Protein AF-A0A2H0RDA4-F1 (afdb_monomer)

Structure (mmCIF, N/CA/C/O backbone):
data_AF-A0A2H0RDA4-F1
#
_entry.id   AF-A0A2H0RDA4-F1
#
loop_
_atom_site.group_PDB
_atom_site.id
_atom_site.type_symbol
_atom_site.label_atom_id
_atom_site.label_alt_id
_atom_site.label_comp_id
_atom_site.label_asym_id
_atom_site.label_entity_id
_atom_site.label_seq_id
_atom_site.pdbx_PDB_ins_code
_atom_site.Cartn_x
_atom_site.Cartn_y
_atom_site.Cartn_z
_atom_site.occupancy
_atom_site.B_iso_or_equiv
_atom_site.auth_seq_id
_atom_site.auth_comp_id
_atom_sit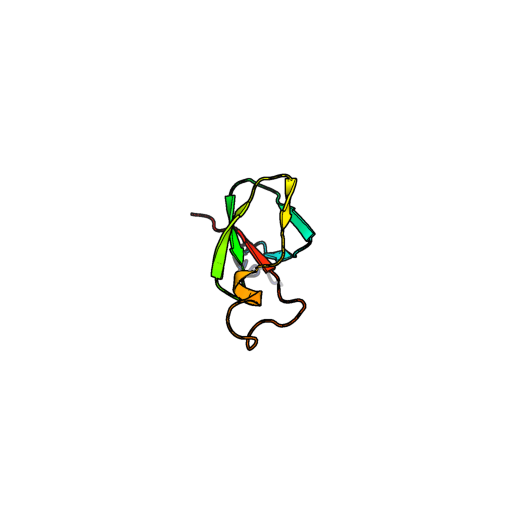e.auth_asym_id
_atom_site.auth_atom_id
_atom_site.pdbx_PDB_model_num
ATOM 1 N N . MET A 1 1 ? 4.394 -50.516 -0.536 1.00 44.66 1 MET A N 1
ATOM 2 C CA . MET A 1 1 ? 5.526 -49.757 -1.116 1.00 44.66 1 MET A CA 1
ATOM 3 C C . MET A 1 1 ? 4.962 -48.863 -2.224 1.00 44.66 1 MET A C 1
ATOM 5 O O . MET A 1 1 ? 4.085 -49.352 -2.920 1.00 44.66 1 MET A O 1
ATOM 9 N N . PRO A 1 2 ? 5.352 -47.583 -2.349 1.00 52.34 2 PRO A N 1
ATOM 10 C CA . PRO A 1 2 ? 4.833 -46.473 -1.533 1.00 52.34 2 PRO A CA 1
ATOM 11 C C . PRO A 1 2 ? 4.243 -45.278 -2.337 1.00 52.34 2 PRO A C 1
ATOM 13 O O . PRO A 1 2 ? 4.647 -45.010 -3.457 1.00 52.34 2 PRO A O 1
ATOM 16 N N . GLN A 1 3 ? 3.294 -44.573 -1.698 1.00 54.97 3 GLN A N 1
ATOM 17 C CA . GLN A 1 3 ? 3.115 -43.105 -1.592 1.00 54.97 3 GLN A CA 1
ATOM 18 C C . GLN A 1 3 ? 3.526 -42.189 -2.771 1.00 54.97 3 GLN A C 1
ATOM 20 O O . GLN A 1 3 ? 4.593 -41.602 -2.683 1.00 54.97 3 GLN A O 1
ATOM 25 N N . GLU A 1 4 ? 2.672 -41.925 -3.777 1.00 49.59 4 GLU A N 1
ATOM 26 C CA . GLU A 1 4 ? 2.926 -40.835 -4.759 1.00 49.59 4 GLU A CA 1
ATOM 27 C C . GLU A 1 4 ? 1.673 -40.145 -5.350 1.00 49.59 4 GLU A C 1
ATOM 29 O O . GLU A 1 4 ? 1.683 -39.698 -6.498 1.00 49.59 4 GLU A O 1
ATOM 34 N N . LEU A 1 5 ? 0.586 -39.954 -4.588 1.00 55.69 5 LEU A N 1
ATOM 35 C CA . LEU A 1 5 ? -0.466 -39.015 -5.022 1.00 55.69 5 LEU A CA 1
ATOM 36 C C . LEU A 1 5 ? -0.283 -37.636 -4.391 1.00 55.69 5 LEU A C 1
ATOM 38 O O . LEU A 1 5 ? -0.994 -37.216 -3.482 1.00 55.69 5 LEU A O 1
ATOM 42 N N . LYS A 1 6 ? 0.748 -36.977 -4.930 1.00 49.25 6 LYS A N 1
ATOM 43 C CA . LYS A 1 6 ? 0.963 -35.535 -5.066 1.00 49.25 6 LYS A CA 1
ATOM 44 C C . LYS A 1 6 ? -0.159 -34.691 -4.473 1.00 49.25 6 LYS A C 1
ATOM 46 O O . LYS A 1 6 ? -1.212 -34.496 -5.081 1.00 49.25 6 LYS A O 1
ATOM 51 N N . THR A 1 7 ? 0.151 -34.163 -3.294 1.00 47.12 7 THR A N 1
ATOM 52 C CA . THR A 1 7 ? -0.238 -32.854 -2.778 1.00 47.12 7 THR A CA 1
ATOM 53 C C . THR A 1 7 ? -0.899 -32.022 -3.867 1.00 47.12 7 THR A C 1
ATOM 55 O O . THR A 1 7 ? -0.236 -31.487 -4.755 1.00 47.12 7 THR A O 1
ATOM 58 N N . ARG A 1 8 ? -2.233 -31.993 -3.825 1.00 43.59 8 ARG A N 1
ATOM 59 C CA . ARG A 1 8 ? -3.092 -31.167 -4.664 1.00 43.59 8 ARG A CA 1
ATOM 60 C C . ARG A 1 8 ? -2.605 -29.737 -4.473 1.00 43.59 8 ARG A C 1
ATOM 62 O O . ARG A 1 8 ? -2.866 -29.132 -3.439 1.00 43.59 8 ARG A O 1
ATOM 69 N N . LEU A 1 9 ? -1.779 -29.284 -5.412 1.00 51.12 9 LEU A N 1
ATOM 70 C CA . LEU A 1 9 ? -1.128 -27.989 -5.400 1.00 51.12 9 LEU A CA 1
ATOM 71 C C . LEU A 1 9 ? -2.256 -26.963 -5.381 1.00 51.12 9 LEU A C 1
ATOM 73 O O . LEU A 1 9 ? -2.941 -26.760 -6.386 1.00 51.12 9 LEU A O 1
ATOM 77 N N . TRP A 1 10 ? -2.512 -26.403 -4.201 1.00 49.09 10 TRP A N 1
ATOM 78 C CA . TRP A 1 10 ? -3.332 -25.221 -4.044 1.00 49.09 10 TRP A CA 1
ATOM 79 C C . TRP A 1 10 ? -2.709 -24.223 -4.997 1.00 49.09 10 TRP A C 1
ATOM 81 O O . TRP A 1 10 ? -1.542 -23.857 -4.855 1.00 49.09 10 TRP A O 1
ATOM 91 N N . LYS A 1 11 ? -3.435 -23.918 -6.068 1.00 40.50 11 LYS A N 1
ATOM 92 C CA . LYS A 1 11 ? -3.032 -22.914 -7.030 1.00 40.50 11 LYS A CA 1
ATOM 93 C C . LYS A 1 11 ? -3.078 -21.623 -6.226 1.00 40.50 11 LYS A C 1
ATOM 95 O O . LYS A 1 11 ? -4.155 -21.080 -6.014 1.00 40.50 11 LYS A O 1
ATOM 100 N N . ASN A 1 12 ? -1.930 -21.274 -5.645 1.00 44.41 12 ASN A N 1
ATOM 101 C CA . ASN A 1 12 ? -1.695 -20.039 -4.927 1.00 44.41 12 ASN A CA 1
ATOM 102 C C . ASN A 1 12 ? -2.028 -18.931 -5.915 1.00 44.41 12 ASN A C 1
ATOM 104 O O . ASN A 1 12 ? -1.217 -18.575 -6.767 1.00 44.41 12 ASN A O 1
ATOM 108 N N . THR A 1 13 ? -3.254 -18.430 -5.848 1.00 47.12 13 THR A N 1
ATOM 109 C CA . THR A 1 13 ? -3.518 -17.056 -6.226 1.00 47.12 13 THR A CA 1
ATOM 110 C C . THR A 1 13 ? -2.688 -16.264 -5.233 1.00 47.12 13 THR A C 1
ATOM 112 O O . THR A 1 13 ? -3.043 -16.147 -4.064 1.00 47.12 13 THR A O 1
ATOM 115 N N . GLU A 1 14 ? -1.482 -15.891 -5.648 1.00 56.03 14 GLU A N 1
ATOM 116 C CA . GLU A 1 14 ? -0.617 -14.998 -4.899 1.00 56.03 14 GLU A CA 1
ATOM 117 C C . GLU A 1 14 ? -1.318 -13.637 -4.863 1.00 56.03 14 GLU A C 1
ATOM 119 O O . GLU A 1 14 ? -1.019 -12.741 -5.655 1.00 56.03 14 GLU A O 1
ATOM 124 N N . ASP A 1 15 ? -2.308 -13.498 -3.981 1.00 60.66 15 ASP A N 1
ATOM 125 C CA . ASP A 1 15 ? -2.787 -12.207 -3.514 1.00 60.66 15 ASP A CA 1
ATOM 126 C C . ASP A 1 15 ? -1.632 -11.595 -2.727 1.00 60.66 15 ASP A C 1
ATOM 128 O O . ASP A 1 15 ? -1.490 -11.744 -1.512 1.00 60.66 15 ASP A O 1
ATOM 132 N N . VAL A 1 16 ? -0.698 -11.006 -3.479 1.00 76.50 16 VAL A N 1
ATOM 133 C CA . VAL A 1 16 ? 0.452 -10.320 -2.913 1.00 76.50 16 VAL A CA 1
ATOM 134 C C . VAL A 1 16 ? -0.096 -9.105 -2.181 1.00 76.50 16 VAL A C 1
ATOM 136 O O . VAL A 1 16 ? -0.536 -8.128 -2.796 1.00 76.50 16 VAL A O 1
ATOM 139 N N . VAL A 1 17 ? -0.087 -9.208 -0.856 1.00 84.00 17 VAL A N 1
ATOM 140 C CA . VAL A 1 17 ? -0.446 -8.131 0.056 1.00 84.00 17 VAL A CA 1
ATOM 141 C C . VAL A 1 17 ? 0.806 -7.353 0.445 1.00 84.00 17 VAL A C 1
ATOM 143 O O . VAL A 1 17 ? 1.775 -7.897 0.969 1.00 84.00 17 VAL A O 1
ATOM 146 N N . TYR A 1 18 ? 0.767 -6.054 0.204 1.00 88.00 18 TYR A N 1
ATOM 147 C CA . TYR A 1 18 ? 1.819 -5.094 0.492 1.00 88.00 18 TYR A CA 1
ATOM 148 C C . TYR A 1 18 ? 1.460 -4.304 1.745 1.00 88.00 18 TYR A C 1
ATOM 150 O O . TYR A 1 18 ? 0.306 -3.920 1.953 1.00 88.00 18 TYR A O 1
ATOM 158 N N . LYS A 1 19 ? 2.445 -4.045 2.601 1.00 87.25 19 LYS A N 1
ATOM 159 C CA . LYS A 1 19 ? 2.252 -3.246 3.817 1.00 87.25 19 LYS A CA 1
ATOM 160 C C . LYS A 1 19 ? 2.452 -1.769 3.514 1.00 87.25 19 LYS A C 1
ATOM 162 O O . LYS A 1 19 ? 3.149 -1.401 2.576 1.00 87.25 19 LYS A O 1
ATOM 167 N N . VAL A 1 20 ? 1.879 -0.903 4.344 1.00 86.12 20 VAL A N 1
ATOM 168 C CA . VAL A 1 20 ? 2.266 0.513 4.343 1.00 86.12 20 VAL A CA 1
ATOM 169 C C . VAL A 1 20 ? 3.769 0.647 4.600 1.00 86.12 20 VAL A C 1
ATOM 171 O O . VAL A 1 20 ? 4.302 0.025 5.515 1.00 86.12 20 VAL A O 1
ATOM 174 N N . GLY A 1 21 ? 4.429 1.475 3.796 1.00 85.62 21 GLY A N 1
ATOM 175 C CA . GLY A 1 21 ? 5.876 1.670 3.790 1.00 85.62 21 GLY A CA 1
ATOM 176 C C . GLY A 1 21 ? 6.633 0.732 2.852 1.00 85.62 21 GLY A C 1
ATOM 177 O O . GLY A 1 21 ? 7.815 0.964 2.639 1.00 85.62 21 GLY A O 1
ATOM 178 N N . ASP A 1 22 ? 5.978 -0.278 2.275 1.00 88.88 22 ASP A N 1
ATOM 179 C CA . ASP A 1 22 ? 6.595 -1.162 1.282 1.00 88.88 22 ASP A CA 1
ATOM 180 C C . ASP A 1 22 ? 6.739 -0.445 -0.072 1.00 88.88 22 ASP A C 1
ATOM 182 O O . ASP A 1 22 ? 5.992 0.502 -0.360 1.00 88.88 22 ASP A O 1
ATOM 186 N N . GLU A 1 23 ? 7.698 -0.868 -0.894 1.00 92.06 23 GLU A N 1
ATOM 187 C CA . GLU A 1 23 ? 7.891 -0.311 -2.233 1.00 92.06 23 GLU A CA 1
ATOM 188 C C . GLU A 1 23 ? 6.902 -0.942 -3.216 1.00 92.06 23 GLU A C 1
ATOM 190 O O . GLU A 1 23 ? 6.670 -2.148 -3.244 1.00 92.06 23 GLU A O 1
ATOM 195 N N . VAL A 1 24 ? 6.296 -0.107 -4.049 1.00 91.69 24 VAL A N 1
ATOM 196 C CA . VAL A 1 24 ? 5.373 -0.536 -5.089 1.00 91.69 24 VAL A CA 1
ATOM 197 C C . VAL A 1 24 ? 6.193 -1.187 -6.205 1.00 91.69 24 VAL A C 1
ATOM 199 O O . VAL A 1 24 ? 6.969 -0.488 -6.860 1.00 91.69 24 VAL A O 1
ATOM 202 N N . PRO A 1 25 ? 6.005 -2.487 -6.489 1.00 88.12 25 PRO A N 1
ATOM 203 C CA . PRO A 1 25 ? 6.833 -3.179 -7.474 1.00 88.12 25 PRO A CA 1
ATOM 204 C C . PRO A 1 25 ? 6.501 -2.759 -8.907 1.00 88.12 25 PRO A C 1
ATOM 206 O O . PRO A 1 25 ? 7.369 -2.706 -9.771 1.00 88.12 25 PRO A O 1
ATOM 209 N N . GLU A 1 26 ? 5.229 -2.458 -9.181 1.00 88.69 26 GLU A N 1
ATOM 210 C CA . GLU A 1 26 ? 4.742 -2.203 -10.530 1.00 88.69 26 GLU A CA 1
ATOM 211 C C . GLU A 1 26 ? 3.687 -1.100 -10.546 1.00 88.69 26 GLU A C 1
ATOM 213 O O . GLU A 1 26 ? 2.904 -0.919 -9.617 1.00 88.69 26 GLU A O 1
ATOM 218 N N . ASN A 1 27 ? 3.629 -0.372 -11.658 1.00 91.19 27 ASN A N 1
ATOM 219 C CA . ASN A 1 27 ? 2.583 0.615 -11.874 1.00 91.19 27 ASN A CA 1
ATOM 220 C C . ASN A 1 27 ? 1.227 -0.094 -12.006 1.00 91.19 27 ASN A C 1
ATOM 222 O O . ASN A 1 27 ? 1.066 -0.991 -12.836 1.00 91.19 27 ASN A O 1
ATOM 226 N N . GLY A 1 28 ? 0.236 0.310 -11.214 1.00 90.88 28 GLY A N 1
ATOM 227 C CA . GLY A 1 28 ? -1.070 -0.334 -11.263 1.00 90.88 28 GLY A CA 1
ATOM 228 C C . GLY A 1 28 ? -2.070 0.177 -10.240 1.00 90.88 28 GLY A C 1
ATOM 229 O O . GLY A 1 28 ? -1.796 1.069 -9.438 1.00 90.88 28 GLY A O 1
ATOM 230 N N . PHE A 1 29 ? -3.268 -0.405 -10.281 1.00 90.31 29 PHE A N 1
ATOM 231 C CA . PHE A 1 29 ? -4.288 -0.166 -9.271 1.00 90.31 29 PHE A CA 1
ATOM 232 C C . PHE A 1 29 ? -4.105 -1.126 -8.107 1.00 90.31 29 PHE A C 1
ATOM 234 O O . PHE A 1 29 ? -4.032 -2.339 -8.290 1.00 90.31 29 PHE A O 1
ATOM 241 N N . TYR A 1 30 ? -4.098 -0.563 -6.909 1.00 89.75 30 TYR A N 1
ATOM 242 C CA . TYR A 1 30 ? -4.037 -1.303 -5.664 1.00 89.75 30 TYR A CA 1
ATOM 243 C C . TYR A 1 30 ? -5.283 -1.007 -4.837 1.00 89.75 30 TYR A C 1
ATOM 245 O O . TYR A 1 30 ? -5.760 0.129 -4.803 1.00 89.75 30 TYR A O 1
ATOM 253 N N . ALA A 1 31 ? -5.831 -2.028 -4.192 1.00 88.19 31 ALA A N 1
ATOM 254 C CA . ALA A 1 31 ? -6.951 -1.928 -3.274 1.00 88.19 31 ALA A CA 1
ATOM 255 C C . ALA A 1 31 ? -6.441 -2.006 -1.841 1.00 88.19 31 ALA A C 1
ATOM 257 O O . ALA A 1 31 ? -5.662 -2.881 -1.488 1.00 88.19 31 ALA A O 1
ATOM 258 N N . CYS A 1 32 ? -6.904 -1.104 -0.990 1.00 87.31 32 CYS A N 1
ATOM 259 C CA . CYS A 1 32 ? -6.675 -1.214 0.436 1.00 87.31 32 CYS A CA 1
ATOM 260 C C . CYS A 1 32 ? -7.544 -2.348 0.995 1.00 87.31 32 CYS A C 1
ATOM 262 O O . CYS A 1 32 ? -8.766 -2.231 0.970 1.00 87.31 32 CYS A O 1
ATOM 264 N N . VAL A 1 33 ? -6.939 -3.410 1.522 1.00 83.56 33 VAL A N 1
ATOM 265 C CA . VAL A 1 33 ? -7.635 -4.604 2.037 1.00 83.56 33 VAL A CA 1
ATOM 266 C C . VAL A 1 33 ? -8.718 -4.266 3.082 1.00 83.56 33 VAL A C 1
ATOM 268 O O . VAL A 1 33 ? -9.847 -4.731 2.931 1.00 83.56 33 VAL A O 1
ATOM 271 N N . PRO A 1 34 ? -8.473 -3.417 4.105 1.00 78.44 34 PRO A N 1
ATOM 272 C CA . PRO A 1 34 ? -9.480 -3.154 5.140 1.00 78.44 34 PRO A CA 1
ATOM 273 C C . PRO A 1 34 ? -10.708 -2.344 4.693 1.00 78.44 34 PRO A C 1
ATOM 275 O O . PRO A 1 34 ? -11.742 -2.430 5.352 1.00 78.44 34 PRO A O 1
ATOM 278 N N . CYS A 1 35 ? -10.631 -1.533 3.630 1.00 78.25 35 CYS A N 1
ATOM 279 C CA . CYS A 1 35 ? -11.772 -0.710 3.182 1.00 78.25 35 CYS A CA 1
ATOM 280 C C . CYS A 1 35 ? -12.121 -0.830 1.691 1.00 78.25 35 CYS A C 1
ATOM 282 O O . CYS A 1 35 ? -13.044 -0.162 1.232 1.00 78.25 35 CYS A O 1
ATOM 284 N N . GLY A 1 36 ? -11.395 -1.63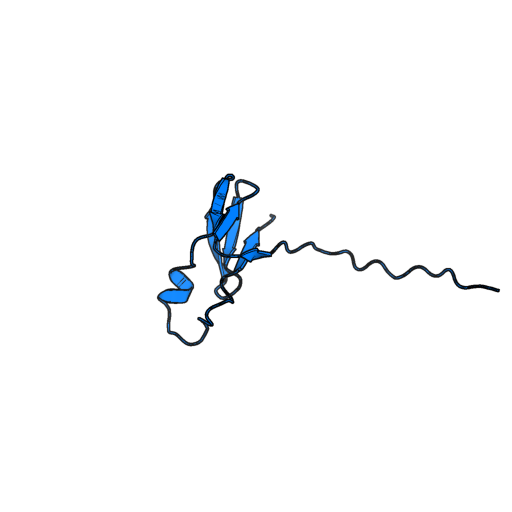8 0.919 1.00 81.44 36 GLY A N 1
ATOM 285 C CA . GLY A 1 36 ? -11.570 -1.794 -0.527 1.00 81.44 36 GLY A CA 1
ATOM 286 C C . GLY A 1 36 ? -11.236 -0.544 -1.351 1.00 81.44 36 GLY A C 1
ATOM 287 O O . GLY A 1 36 ? -11.534 -0.496 -2.544 1.00 81.44 36 GLY A O 1
ATOM 288 N N . SER A 1 37 ? -10.644 0.490 -0.739 1.00 85.62 37 SER A N 1
ATOM 289 C CA . SER A 1 37 ? -10.336 1.750 -1.423 1.00 85.62 37 SER A CA 1
ATOM 290 C C . SER A 1 37 ? -9.269 1.525 -2.484 1.00 85.62 37 SER A C 1
ATOM 292 O O . SER A 1 37 ? -8.153 1.120 -2.167 1.00 85.62 37 SER A O 1
ATOM 294 N N . LYS A 1 38 ? -9.589 1.839 -3.737 1.00 87.88 38 LYS A N 1
ATOM 295 C CA . LYS A 1 38 ? -8.683 1.654 -4.872 1.00 87.88 38 LYS A CA 1
ATOM 296 C C . LYS A 1 38 ? -7.862 2.918 -5.096 1.00 87.88 38 LYS A C 1
ATOM 298 O O . LYS A 1 38 ? -8.410 4.019 -5.094 1.00 87.88 38 LYS A O 1
ATOM 303 N N . LYS A 1 39 ? -6.561 2.771 -5.310 1.00 87.12 39 LYS A N 1
ATOM 304 C CA . LYS A 1 39 ? -5.656 3.868 -5.650 1.00 87.12 39 LYS A CA 1
ATOM 305 C C . LYS A 1 39 ? -4.670 3.401 -6.709 1.00 87.12 39 LYS A C 1
ATOM 307 O O . LYS A 1 39 ? -4.167 2.284 -6.641 1.00 87.12 39 LYS A O 1
ATOM 312 N N . TYR A 1 40 ? -4.406 4.256 -7.689 1.00 89.69 40 TYR A N 1
ATOM 313 C CA . TYR A 1 40 ? -3.324 4.017 -8.633 1.00 89.69 40 TYR A CA 1
ATOM 314 C C . TYR A 1 40 ? -1.992 4.370 -7.970 1.00 89.69 40 TYR A C 1
ATOM 316 O O . TYR A 1 40 ? -1.838 5.480 -7.452 1.00 89.69 40 TYR A O 1
ATOM 324 N N . LEU A 1 41 ? -1.052 3.432 -7.973 1.00 89.38 41 LEU A N 1
ATOM 325 C CA . LEU A 1 41 ? 0.289 3.609 -7.432 1.00 89.38 41 LEU A CA 1
ATOM 326 C C . LEU A 1 41 ? 1.317 3.360 -8.530 1.00 89.38 41 LEU A C 1
ATOM 328 O O . LEU A 1 41 ? 1.100 2.560 -9.442 1.00 89.38 41 LEU A O 1
ATOM 332 N N . LYS A 1 42 ? 2.420 4.103 -8.449 1.00 90.94 42 LYS A N 1
ATOM 333 C CA . LYS A 1 42 ? 3.524 4.005 -9.398 1.00 90.94 42 LYS A CA 1
ATOM 334 C C . LYS A 1 42 ? 4.617 3.105 -8.841 1.00 90.94 42 LYS A C 1
ATOM 336 O O . LYS A 1 42 ? 4.849 3.144 -7.637 1.00 90.94 42 LYS A O 1
ATOM 341 N N . ALA A 1 43 ? 5.290 2.363 -9.713 1.00 91.44 43 ALA A N 1
ATOM 342 C CA . ALA A 1 43 ? 6.459 1.571 -9.347 1.00 91.44 43 ALA A CA 1
ATOM 343 C C . ALA A 1 43 ? 7.531 2.466 -8.698 1.00 91.44 43 ALA A C 1
ATOM 345 O O . ALA A 1 43 ? 7.729 3.599 -9.145 1.00 91.44 43 ALA A O 1
ATOM 346 N N . GLY A 1 44 ? 8.176 1.984 -7.637 1.00 90.88 44 GLY A N 1
ATOM 347 C CA . GLY A 1 44 ? 9.155 2.741 -6.847 1.00 90.88 44 GLY A CA 1
ATOM 348 C C . GLY A 1 44 ? 8.553 3.775 -5.884 1.00 90.88 44 GLY A C 1
ATOM 349 O O . GLY A 1 44 ? 9.278 4.430 -5.141 1.00 90.88 44 GLY A O 1
ATOM 350 N N . ALA A 1 45 ? 7.228 3.966 -5.873 1.00 90.44 45 ALA A N 1
ATOM 351 C CA . ALA A 1 45 ? 6.574 4.714 -4.801 1.00 90.44 45 ALA A CA 1
ATOM 352 C C . ALA A 1 45 ? 6.418 3.830 -3.556 1.00 90.44 45 ALA A C 1
ATOM 354 O O . ALA A 1 45 ? 6.476 2.612 -3.652 1.00 90.44 45 ALA A O 1
ATOM 355 N N . HIS A 1 46 ? 6.135 4.427 -2.399 1.00 89.69 46 HIS A N 1
ATOM 356 C CA . HIS A 1 46 ? 5.829 3.668 -1.186 1.00 89.69 46 HIS A CA 1
ATOM 357 C C . HIS A 1 46 ? 4.320 3.594 -0.941 1.00 89.69 46 HIS A C 1
ATOM 359 O O . HIS A 1 46 ? 3.591 4.576 -1.143 1.00 89.69 46 HIS A O 1
ATOM 365 N N . PHE A 1 47 ? 3.838 2.447 -0.466 1.00 88.44 47 PHE A N 1
ATOM 366 C CA . PHE A 1 47 ? 2.448 2.293 -0.047 1.00 88.44 47 PHE A CA 1
ATOM 367 C C . PHE A 1 47 ? 2.157 3.192 1.160 1.00 88.44 47 PHE A C 1
ATOM 369 O O . PHE A 1 47 ? 2.687 2.992 2.246 1.00 88.44 47 PHE A O 1
ATOM 376 N N . GLY A 1 48 ? 1.303 4.200 0.986 1.00 86.00 48 GLY A N 1
ATOM 377 C CA . GLY A 1 48 ? 0.897 5.096 2.073 1.00 86.00 48 GLY A CA 1
ATOM 378 C C . GLY A 1 48 ? -0.317 4.586 2.852 1.00 86.00 48 GLY A C 1
ATOM 379 O O . GLY A 1 48 ? -1.068 3.730 2.380 1.00 86.00 48 GLY A O 1
ATOM 380 N N . ASN A 1 49 ? -0.558 5.165 4.027 1.00 82.75 49 ASN A N 1
ATOM 381 C CA . ASN A 1 49 ? -1.757 4.903 4.823 1.00 82.75 49 ASN A CA 1
ATOM 382 C C . ASN A 1 49 ? -3.027 5.228 4.022 1.00 82.75 49 ASN A C 1
ATOM 384 O O . ASN A 1 49 ? -3.122 6.248 3.326 1.00 82.75 49 ASN A O 1
ATOM 388 N N . CYS A 1 50 ? -4.045 4.376 4.137 1.00 81.56 50 CYS A N 1
ATOM 389 C CA . CYS A 1 50 ? -5.320 4.628 3.482 1.00 81.56 50 CYS A CA 1
ATOM 390 C C . CYS A 1 50 ? -6.139 5.652 4.279 1.00 81.56 50 CYS A C 1
ATOM 392 O O . CYS A 1 50 ? -6.827 5.323 5.247 1.00 81.56 50 CYS A O 1
ATOM 394 N N . LEU A 1 51 ? -6.116 6.909 3.828 1.00 73.06 51 LEU A N 1
ATOM 395 C CA . LEU A 1 51 ? -6.879 8.007 4.439 1.00 73.06 51 LEU A CA 1
ATOM 396 C C . LEU A 1 51 ? -8.392 7.744 4.467 1.00 73.06 51 LEU A C 1
ATOM 398 O O . LEU A 1 51 ? -9.100 8.271 5.321 1.00 73.06 51 LEU A O 1
ATOM 402 N N . GLN A 1 52 ? -8.900 6.902 3.564 1.00 72.62 52 GLN A N 1
ATOM 403 C CA . GLN A 1 52 ? -10.318 6.550 3.510 1.00 72.62 52 GLN A CA 1
ATOM 404 C C . GLN A 1 52 ? -10.723 5.631 4.673 1.00 72.62 52 GLN A C 1
ATOM 406 O O . GLN A 1 52 ? -11.785 5.822 5.266 1.00 72.62 52 GLN A O 1
ATOM 411 N N . CYS A 1 53 ? -9.838 4.705 5.048 1.00 68.56 53 CYS A N 1
ATOM 412 C CA . CYS A 1 53 ? -9.963 3.899 6.256 1.00 68.56 53 CYS A CA 1
ATOM 413 C C . CYS A 1 53 ? -9.785 4.759 7.532 1.00 68.56 53 CYS A C 1
ATOM 415 O O . CYS A 1 53 ? -10.423 4.488 8.546 1.00 68.56 53 CYS A O 1
ATOM 417 N N . PHE A 1 54 ? -8.953 5.810 7.483 1.00 65.81 54 PHE A N 1
ATOM 418 C CA . PHE A 1 54 ? -8.732 6.730 8.611 1.00 65.81 54 PHE A CA 1
ATOM 419 C C . PHE A 1 54 ? -9.921 7.685 8.846 1.00 65.81 54 PHE A C 1
ATOM 421 O O . PHE A 1 54 ? -10.281 7.972 9.987 1.00 65.81 54 PHE A O 1
ATOM 428 N N . GLY A 1 55 ? -10.556 8.166 7.770 1.00 61.66 55 GLY A N 1
ATOM 429 C CA . GLY A 1 55 ? -11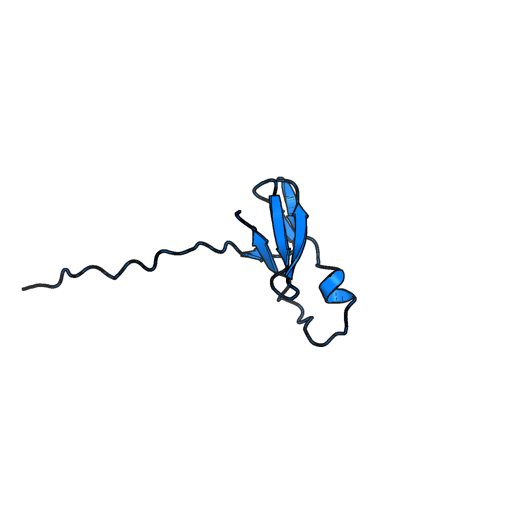.616 9.179 7.820 1.00 61.66 55 GLY A CA 1
ATOM 430 C C . GLY A 1 55 ? -13.036 8.637 8.023 1.00 61.66 55 GLY A C 1
ATOM 431 O O . GLY A 1 55 ? -13.868 9.305 8.640 1.00 61.66 55 GLY A O 1
ATOM 432 N N . LYS A 1 56 ? -13.354 7.424 7.546 1.00 56.38 56 LYS A N 1
ATOM 433 C CA . LYS A 1 56 ? -14.700 6.842 7.695 1.00 56.38 56 LYS A CA 1
ATOM 434 C C . LYS A 1 56 ? -14.789 5.999 8.967 1.00 56.38 56 LYS A C 1
ATOM 436 O O . LYS A 1 56 ? -14.409 4.839 8.977 1.00 56.38 56 LYS A O 1
ATOM 441 N N . LYS A 1 57 ? -15.340 6.597 10.032 1.00 51.84 57 LYS A N 1
ATOM 442 C CA . LYS A 1 57 ? -15.855 5.934 11.251 1.00 51.84 57 LYS A CA 1
ATOM 443 C C . LYS A 1 57 ? -15.006 4.744 11.735 1.00 51.84 57 LYS A C 1
ATOM 445 O O . LYS A 1 57 ? -15.382 3.608 11.488 1.00 51.84 57 LYS A O 1
ATOM 450 N N . ARG A 1 58 ? -13.928 5.049 12.472 1.00 53.25 58 ARG A N 1
ATOM 451 C CA . ARG A 1 58 ? -13.172 4.339 13.549 1.00 53.25 58 ARG A CA 1
ATOM 452 C C . ARG A 1 58 ? -13.390 2.841 13.908 1.00 53.25 58 ARG A C 1
ATOM 454 O O . ARG A 1 58 ? -12.648 2.350 14.747 1.00 53.25 58 ARG A O 1
ATOM 461 N N . ARG A 1 59 ? -14.342 2.083 13.360 1.00 54.06 59 ARG A N 1
ATOM 462 C CA . ARG A 1 59 ? -14.651 0.701 13.772 1.00 54.06 59 ARG A CA 1
ATOM 463 C C . ARG A 1 59 ? -13.775 -0.364 13.106 1.00 54.06 59 ARG A C 1
ATOM 465 O O . ARG A 1 59 ? -13.680 -1.457 13.649 1.00 54.06 59 ARG A O 1
ATOM 472 N N . LEU A 1 60 ? -13.129 -0.059 11.977 1.00 55.09 60 LEU A N 1
ATOM 473 C CA . LEU A 1 60 ? -12.296 -1.020 11.228 1.00 55.09 60 LEU A CA 1
ATOM 474 C C . LEU A 1 60 ? -10.809 -0.648 11.170 1.00 55.09 60 LEU A C 1
ATOM 476 O O . LEU A 1 60 ? -9.994 -1.459 10.736 1.00 55.09 60 LEU A O 1
ATOM 480 N N . PHE A 1 61 ? -10.430 0.544 11.640 1.00 56.22 61 PHE A N 1
ATOM 481 C CA . PHE A 1 61 ? -9.031 0.960 11.675 1.00 56.22 61 PHE A CA 1
ATOM 482 C C . PHE A 1 61 ? -8.315 0.295 12.858 1.00 56.22 61 PHE A C 1
ATOM 484 O O . PHE A 1 61 ? -8.173 0.877 13.932 1.00 56.22 61 PHE A O 1
ATOM 491 N N . ARG A 1 62 ? -7.887 -0.958 12.681 1.00 60.12 62 ARG A N 1
ATOM 492 C CA . ARG A 1 62 ? -6.908 -1.575 13.580 1.00 60.12 62 ARG A CA 1
ATOM 493 C C . ARG A 1 62 ? -5.522 -1.220 13.060 1.00 60.12 62 ARG A C 1
ATOM 495 O O . ARG A 1 62 ? -5.162 -1.586 11.942 1.00 60.12 62 ARG A O 1
ATOM 502 N N . LYS A 1 63 ? -4.760 -0.490 13.875 1.00 58.84 63 LYS A N 1
ATOM 503 C CA . LYS A 1 63 ? -3.346 -0.185 13.628 1.00 58.84 63 LYS A CA 1
ATOM 504 C C . LYS A 1 63 ? -2.626 -1.504 13.296 1.00 58.84 63 LYS A C 1
ATOM 506 O O . LYS A 1 63 ? -2.699 -2.436 14.091 1.00 58.84 63 LYS A O 1
ATOM 511 N N . GLY A 1 64 ? -2.021 -1.603 12.111 1.00 63.81 64 GLY A N 1
ATOM 512 C CA . GLY A 1 64 ? -1.370 -2.831 11.624 1.00 63.81 64 GLY A CA 1
ATOM 513 C C . GLY A 1 64 ? -2.141 -3.654 10.578 1.00 63.81 64 GLY A C 1
ATOM 514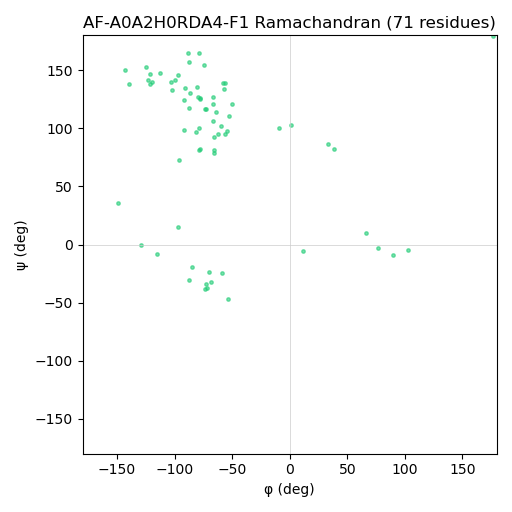 O O . GLY A 1 64 ? -1.569 -4.597 10.045 1.00 63.81 64 GLY A O 1
ATOM 515 N N . LEU A 1 65 ? -3.386 -3.297 10.229 1.00 67.25 65 LEU A N 1
ATOM 516 C CA . LEU A 1 65 ? -4.134 -3.904 9.106 1.00 67.25 65 LEU A CA 1
ATOM 517 C C . LEU A 1 65 ? -4.065 -3.078 7.810 1.00 67.25 65 LEU A C 1
ATOM 519 O O . LEU A 1 65 ? -4.860 -3.278 6.895 1.00 67.25 65 LEU A O 1
ATOM 523 N N . GLU A 1 66 ? -3.143 -2.122 7.729 1.00 74.38 66 GLU A N 1
ATOM 524 C CA . GLU A 1 66 ? -2.990 -1.245 6.569 1.00 74.38 66 GLU A CA 1
ATOM 525 C C . GLU A 1 66 ? -2.249 -1.984 5.453 1.00 74.38 66 GLU A C 1
ATOM 527 O O . GLU A 1 66 ? -1.033 -1.883 5.291 1.00 74.38 66 GLU A O 1
ATOM 532 N N . LEU A 1 67 ? -3.021 -2.784 4.727 1.00 87.25 67 LEU A N 1
ATOM 533 C CA . LEU A 1 67 ? -2.552 -3.630 3.646 1.00 87.25 67 LEU A CA 1
ATOM 534 C C . LEU A 1 67 ? -3.113 -3.135 2.317 1.00 87.25 67 LEU A C 1
ATOM 536 O O . LEU A 1 67 ? -4.239 -2.626 2.241 1.00 87.25 67 LEU A O 1
ATOM 540 N N . TRP A 1 68 ? -2.321 -3.322 1.275 1.00 88.75 68 TRP A N 1
ATOM 541 C CA . TRP A 1 68 ? -2.650 -3.044 -0.108 1.00 88.75 68 TRP A CA 1
ATOM 542 C C . TRP A 1 68 ? -2.525 -4.322 -0.916 1.00 88.75 68 TRP A C 1
ATOM 544 O O . TRP A 1 68 ? -1.580 -5.069 -0.749 1.00 88.75 68 TRP A O 1
ATOM 554 N N . GLU A 1 69 ? -3.456 -4.563 -1.815 1.00 89.06 69 GLU A N 1
ATOM 555 C CA . GLU A 1 69 ? -3.465 -5.722 -2.698 1.00 89.06 69 GLU A CA 1
ATOM 556 C C . GLU A 1 69 ? -3.513 -5.229 -4.136 1.00 89.06 69 GLU A C 1
ATOM 558 O O . GLU A 1 69 ? -4.165 -4.223 -4.437 1.00 89.06 69 GLU A O 1
ATOM 563 N N . ARG A 1 70 ? -2.790 -5.888 -5.040 1.00 88.00 70 ARG A N 1
ATOM 564 C CA . ARG A 1 70 ? -2.790 -5.484 -6.447 1.00 88.00 70 ARG A CA 1
ATOM 565 C C . ARG A 1 70 ? -4.064 -5.963 -7.126 1.00 88.00 70 ARG A C 1
ATOM 567 O O . ARG A 1 70 ? -4.322 -7.156 -7.210 1.00 88.00 70 ARG A O 1
ATOM 574 N N . ILE A 1 71 ? -4.791 -5.036 -7.737 1.00 85.44 71 ILE A N 1
ATOM 575 C CA . ILE A 1 71 ? -5.954 -5.364 -8.557 1.00 85.44 71 ILE A CA 1
ATOM 576 C C . ILE A 1 71 ? -5.446 -5.780 -9.938 1.00 85.44 71 ILE A C 1
ATOM 578 O O . ILE A 1 71 ? -5.154 -4.929 -10.784 1.00 85.44 71 ILE A O 1
ATOM 582 N N . ARG A 1 72 ? -5.308 -7.089 -10.163 1.00 72.00 72 ARG A N 1
ATOM 583 C CA . ARG A 1 72 ? -5.097 -7.642 -11.507 1.00 72.00 72 ARG A CA 1
ATOM 584 C C . ARG A 1 72 ? -6.461 -7.704 -12.207 1.00 72.00 72 ARG A C 1
ATOM 586 O O . ARG A 1 72 ? -7.429 -8.175 -11.616 1.00 72.00 72 ARG A O 1
ATOM 593 N N . LYS A 1 73 ? -6.553 -7.122 -13.404 1.00 56.28 73 LYS A N 1
ATOM 594 C CA . LYS A 1 73 ? -7.740 -7.215 -14.266 1.00 56.28 73 LYS A CA 1
ATOM 595 C C 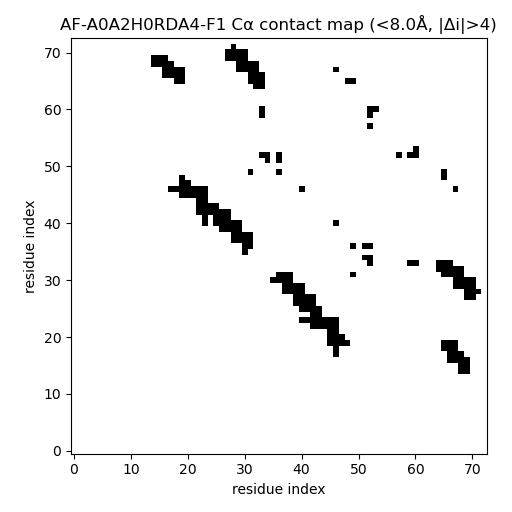. LYS A 1 73 ? -7.748 -8.545 -15.003 1.00 56.28 73 LYS A C 1
ATOM 597 O O . LYS A 1 73 ? -6.633 -9.013 -15.323 1.00 56.28 73 LYS A O 1
#

Radius of gyration: 16.77 Å; Cα contacts (8 Å, |Δi|>4): 111; chains: 1; bounding box: 25×59×28 Å

M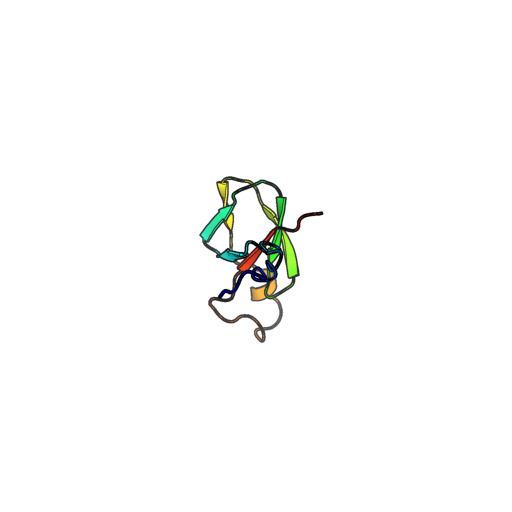ean p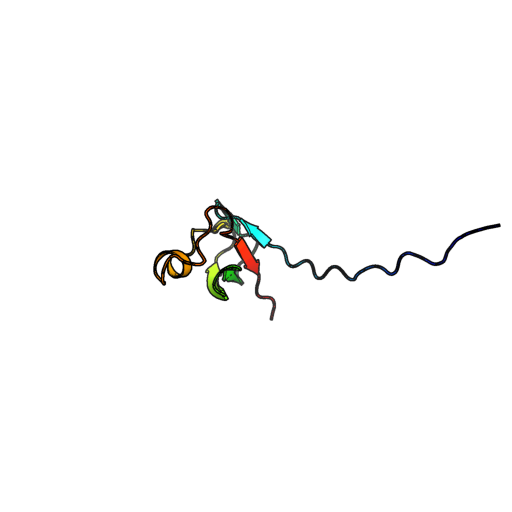redicted aligned error: 11.07 Å

Secondary structure (DSSP, 8-state):
----------------EEETTPBP-SSEEEEETTT--EEEE-TT-B----HHHHHS-SSS--TT--EEEE---

Organism: NCBI:txid1975045

Foldseek 3Di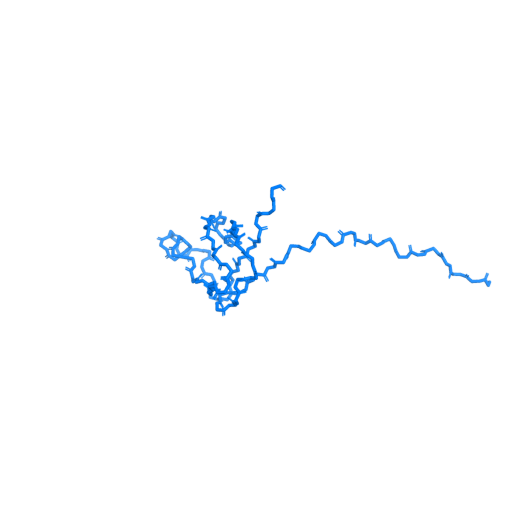:
DDDDPDDPPPPPPCQPKDAFQGFDQAFAWKAFVQPRDIDTDHGRDGHHADVVLVPPDPPRPDPPSRIITGDDD

Nearest PDB structures (foldseek):
  7pt6-assembly1_7  TM=3.666E-01  e=4.884E-01  Saccharomyces cerevisiae S288C
  6wgi-assembly1_7  TM=3.523E-01  e=8.821E-01  Saccharomyces cerevisiae
  6wgg-assembly1_7  TM=3.523E-01  e=8.821E-01  Saccharomyces cerevisiae
  8s09-assembly1_6  TM=4.864E-01  e=3.742E+00  Homo sapiens
  6ptn-assembly1_n  TM=2.612E-01  e=4.267E+00  Saccharomyces cerevisiae

Solvent-accessible surface area (backbone atoms only — not comparable to full-atom value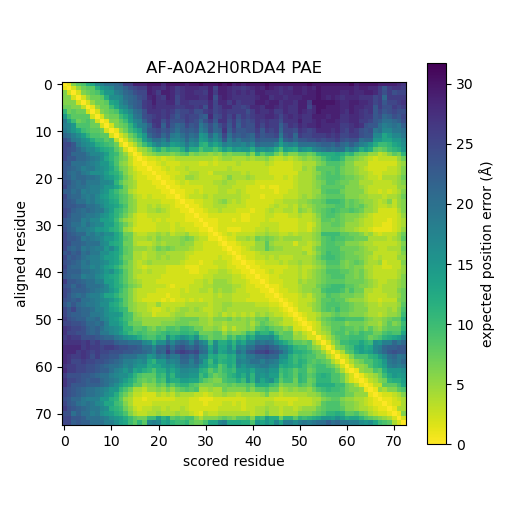s): 4702 Å² total; per-residue (Å²): 139,83,94,82,85,69,77,79,73,73,79,74,76,76,77,57,69,40,45,58,71,36,71,31,87,54,67,44,44,29,26,27,66,78,68,64,51,72,46,80,45,50,48,79,37,61,39,66,81,60,62,67,48,68,69,58,72,75,83,74,63,52,91,89,55,60,32,33,31,68,61,79,130

pLDDT: mean 73.34, std 16.62, range [40.5, 92.06]

Sequence (73 aa):
MPQELKTRLWKNTEDVVYKVGDEVPENGFYACVPCGSKKYLKAGAHFGNCLQCFGKKRRLFRKGLELWERIRK